Protein AF-A0A8H7SCN4-F1 (afdb_monomer_lite)

Foldseek 3Di:
DPPVPVPDDPVLSVLLVVLLVVLQVVQVVVVDPVRSAAAQVSLLVVLVVDQQCEDPVCNPCADPVRGHHGDALVVSVSSLVSSLVVNVVCCVPVVRPHDRNCDDSVVVSSVVRVVVVVVVCVVVVVPPCPPHPNVDQDPVSLVVLLCVLVVVPDPVSVVVSVLSVCCVPVVDDPVRSVVD

pLDDT: mean 80.72, std 12.58, range [46.09, 93.69]

Secondary structure (DSSP, 8-state):
--HHHHTS-HHHHHHHHHHHHHHHHHHHHTT-TTTT---HHHHHHHHHHHHHH--TT-TT-B-TTSPBPPPPHHHHHHHHHHHHHHHHHHHHHS---SPPTTSHHHHHHHHHHHHHHHHHHHHTT--TTTTSTTSPPPHHHHHHHHHHHHHT--HHHHHHHHHHHHHHHS---HHHHH--

Radius of gyration: 25.48 Å; chains: 1; bounding box: 63×36×64 Å

Organism: NCBI:txid1195481

Sequence (180 aa):
MERHLENLSSNTKKLYKLRQAHWEVWCAKQEFKDGNTVSEAKLVAFLREVSRTGNIKNKRAKLPDGRAKRLGKESLAGYAKAVGALQTVQAAILGNKNSPARGTLVKNLLSDYDRENTIRRRVEYEDRGTNTINDGYTLDDLRLISRYQFDRNTPHHLRNRLDFLLGHAILGRGETKRMM

Structure (mmCIF, N/CA/C/O backbone):
data_AF-A0A8H7SCN4-F1
#
_entry.id   AF-A0A8H7SCN4-F1
#
loop_
_atom_site.group_PDB
_atom_site.id
_atom_site.type_symbol
_atom_site.label_atom_id
_atom_site.label_alt_id
_atom_site.label_comp_id
_atom_site.label_asym_id
_atom_site.label_entity_id
_atom_site.label_seq_id
_atom_site.pdbx_PDB_ins_code
_atom_site.Cartn_x
_atom_site.Cartn_y
_atom_site.Cartn_z
_atom_site.occupancy
_atom_site.B_iso_or_equiv
_atom_site.auth_seq_id
_atom_site.auth_comp_id
_atom_site.auth_asym_id
_atom_site.auth_atom_id
_atom_site.pdbx_PDB_model_num
ATOM 1 N N . MET A 1 1 ? -6.901 17.114 16.383 1.00 48.62 1 MET A N 1
ATOM 2 C CA . MET A 1 1 ? -7.304 16.335 15.191 1.00 48.62 1 MET A CA 1
ATOM 3 C C . MET A 1 1 ? -6.148 16.122 14.191 1.00 48.62 1 MET A C 1
ATOM 5 O O . MET A 1 1 ? -6.313 15.324 13.280 1.00 48.62 1 MET A O 1
ATOM 9 N N . GLU A 1 2 ? -4.970 16.762 14.339 1.00 46.09 2 GLU A N 1
ATOM 10 C CA . GLU A 1 2 ? -4.064 16.952 13.185 1.00 46.09 2 GLU A CA 1
ATOM 11 C C . GLU A 1 2 ? -2.555 16.654 13.377 1.00 46.09 2 GLU A C 1
ATOM 13 O O . GLU A 1 2 ? -1.864 16.490 12.373 1.00 46.09 2 GLU A O 1
ATOM 18 N N . ARG A 1 3 ? -2.025 16.432 14.592 1.00 52.25 3 ARG A N 1
ATOM 19 C CA . ARG A 1 3 ? -0.558 16.331 14.823 1.00 52.25 3 ARG A CA 1
ATOM 20 C C . ARG A 1 3 ? 0.207 15.300 13.976 1.00 52.25 3 ARG A C 1
ATOM 22 O O . ARG A 1 3 ? 1.340 15.542 13.578 1.00 52.25 3 ARG A O 1
ATOM 29 N N . HIS A 1 4 ? -0.384 14.140 13.676 1.00 55.38 4 HIS A N 1
ATOM 30 C CA . HIS A 1 4 ? 0.295 13.093 12.889 1.00 55.38 4 HIS A CA 1
ATOM 31 C C . HIS A 1 4 ? 0.171 13.309 11.366 1.00 55.38 4 HIS A C 1
ATOM 33 O O . HIS A 1 4 ? 0.931 12.736 10.578 1.00 55.38 4 HIS A O 1
ATOM 39 N N . LEU A 1 5 ? -0.796 14.121 10.932 1.00 61.78 5 LEU A N 1
ATOM 40 C CA . LEU A 1 5 ? -0.974 14.478 9.528 1.00 61.78 5 LEU A CA 1
ATOM 41 C C . LEU A 1 5 ? -0.255 15.785 9.192 1.00 61.78 5 LEU A C 1
ATOM 43 O O . LEU A 1 5 ? 0.186 15.912 8.058 1.00 61.78 5 LEU A O 1
ATOM 47 N N . GLU A 1 6 ? -0.098 16.714 10.139 1.00 60.75 6 GLU A N 1
ATOM 48 C CA . GLU A 1 6 ? 0.508 18.047 9.970 1.00 60.75 6 GLU A CA 1
ATOM 49 C C . GLU A 1 6 ? 1.852 18.019 9.235 1.00 60.75 6 GLU A C 1
ATOM 51 O O . GLU A 1 6 ? 2.003 18.753 8.257 1.00 60.75 6 GLU A O 1
ATOM 56 N N . ASN A 1 7 ? 2.738 17.087 9.599 1.00 69.81 7 ASN A N 1
ATOM 57 C CA . ASN A 1 7 ? 4.081 16.934 9.021 1.00 69.81 7 ASN A CA 1
ATOM 58 C C . ASN A 1 7 ? 4.117 16.242 7.643 1.00 69.81 7 ASN A C 1
ATOM 60 O O . ASN A 1 7 ? 5.187 16.045 7.070 1.00 69.81 7 ASN A O 1
ATOM 64 N N . LEU A 1 8 ? 2.972 15.818 7.100 1.00 73.25 8 LEU A N 1
ATOM 65 C CA . LEU A 1 8 ? 2.904 15.164 5.792 1.00 73.25 8 LEU A CA 1
ATOM 66 C C . LEU A 1 8 ? 2.697 16.181 4.666 1.00 73.25 8 LEU A C 1
ATOM 68 O O . LEU A 1 8 ? 1.970 17.166 4.811 1.00 73.25 8 LEU A O 1
ATOM 72 N N . SER A 1 9 ? 3.258 15.877 3.492 1.00 82.06 9 SER A N 1
ATOM 73 C CA . SER A 1 9 ? 2.988 16.647 2.274 1.00 82.06 9 SER A CA 1
ATOM 74 C C . SER A 1 9 ? 1.480 16.728 1.981 1.00 82.06 9 SER A C 1
ATOM 76 O O . SER A 1 9 ? 0.721 15.797 2.281 1.00 82.06 9 SER A O 1
ATOM 78 N N . SER A 1 10 ? 1.040 17.817 1.342 1.00 84.88 10 SER A N 1
ATOM 79 C CA . SER A 1 10 ? -0.371 18.031 0.967 1.00 84.88 10 SER A CA 1
ATOM 80 C C . SER A 1 10 ? -0.958 16.851 0.174 1.00 84.88 10 SER A C 1
ATOM 82 O O . SER A 1 10 ? -2.069 16.388 0.446 1.00 84.88 10 SER A O 1
ATOM 84 N N . ASN A 1 11 ? -0.175 16.273 -0.741 1.00 84.31 11 ASN A N 1
ATOM 85 C CA . ASN A 1 11 ? -0.589 15.114 -1.534 1.00 84.31 11 ASN A CA 1
ATOM 86 C C . ASN A 1 11 ? -0.754 13.850 -0.679 1.00 84.31 11 ASN A C 1
ATOM 88 O O . ASN A 1 11 ? -1.718 13.099 -0.856 1.00 84.31 11 ASN A O 1
ATOM 92 N N . THR A 1 12 ? 0.137 13.635 0.290 1.00 84.31 12 THR A N 1
ATOM 93 C CA . THR A 1 12 ? 0.048 12.503 1.220 1.00 84.31 12 THR A CA 1
ATOM 94 C C . THR A 1 12 ? -1.177 12.623 2.127 1.00 84.31 12 THR A C 1
ATOM 96 O O . THR A 1 12 ? -1.886 11.633 2.306 1.00 84.31 12 THR A O 1
ATOM 99 N N . LYS A 1 13 ? -1.490 13.830 2.626 1.00 86.81 13 LYS A N 1
ATOM 100 C CA . LYS A 1 13 ? -2.707 14.103 3.416 1.00 86.81 13 LYS A CA 1
ATOM 101 C C . LYS A 1 13 ? -3.972 13.731 2.636 1.00 86.81 13 LYS A C 1
ATOM 103 O O . LYS A 1 13 ? -4.806 12.981 3.142 1.00 86.81 13 LYS A O 1
ATOM 108 N N . LYS A 1 14 ? -4.091 14.190 1.383 1.00 87.62 14 LYS A N 1
ATOM 109 C CA . LYS A 1 14 ? -5.230 13.865 0.500 1.00 87.62 14 LYS A CA 1
ATOM 110 C C . LYS A 1 14 ? -5.371 12.356 0.283 1.00 87.62 14 LYS A C 1
ATOM 112 O O . LYS A 1 14 ? -6.471 11.816 0.363 1.00 87.62 14 LYS A O 1
ATOM 117 N N . LEU A 1 15 ? -4.257 11.666 0.036 1.00 87.38 15 LEU A N 1
ATOM 118 C CA . LEU A 1 15 ? -4.261 10.221 -0.187 1.00 87.38 15 LEU A CA 1
ATOM 119 C C . LEU A 1 15 ? -4.642 9.433 1.074 1.00 87.38 15 LEU A C 1
ATOM 121 O O . LEU A 1 15 ? -5.342 8.430 0.970 1.00 87.38 15 LEU A O 1
ATOM 125 N N . TYR A 1 16 ? -4.199 9.875 2.252 1.00 91.12 16 TYR A N 1
ATOM 126 C CA . TYR A 1 16 ? -4.562 9.244 3.521 1.00 91.12 16 TYR A CA 1
ATOM 127 C C . TYR A 1 16 ? -6.053 9.385 3.795 1.00 91.12 16 TYR A C 1
ATOM 129 O O . TYR A 1 16 ? -6.698 8.368 4.029 1.00 91.12 16 TYR A O 1
ATOM 137 N N . LYS A 1 17 ? -6.601 10.601 3.666 1.00 89.94 17 LYS A N 1
ATOM 138 C CA . LYS A 1 17 ? -8.040 10.856 3.830 1.00 89.94 17 LYS A CA 1
ATOM 139 C C . LYS A 1 17 ? -8.878 9.961 2.917 1.00 89.94 17 LYS A C 1
ATOM 141 O O . LYS A 1 17 ? -9.808 9.318 3.381 1.00 89.94 17 LYS A O 1
ATOM 146 N N . LEU A 1 18 ? -8.494 9.833 1.643 1.00 90.69 18 LEU A N 1
ATOM 147 C CA . LEU A 1 18 ? -9.182 8.947 0.696 1.00 90.69 18 LEU A CA 1
ATOM 148 C C . LEU A 1 18 ? -9.178 7.478 1.155 1.00 90.69 18 LEU A C 1
ATOM 150 O O . LEU A 1 18 ? -10.186 6.784 1.055 1.00 90.69 18 LEU A O 1
ATOM 154 N N . ARG A 1 19 ? -8.036 6.989 1.645 1.00 91.50 19 ARG A N 1
ATOM 155 C CA . ARG A 1 19 ? -7.887 5.599 2.102 1.00 91.50 19 ARG A CA 1
ATOM 156 C C . ARG A 1 19 ? -8.620 5.336 3.417 1.00 91.50 19 ARG A C 1
ATOM 158 O O . ARG A 1 19 ? -9.158 4.248 3.586 1.00 91.50 19 ARG A O 1
ATOM 165 N N . GLN A 1 20 ? -8.643 6.317 4.315 1.00 92.56 20 GLN A N 1
ATOM 166 C CA . GLN A 1 20 ? -9.387 6.267 5.574 1.00 92.56 20 GLN A CA 1
ATOM 167 C C . GLN A 1 20 ? -10.900 6.294 5.321 1.00 92.56 20 GLN A C 1
ATOM 169 O O . GLN A 1 20 ? -11.608 5.464 5.872 1.00 92.56 20 GLN A O 1
ATOM 174 N N . ALA A 1 21 ? -11.383 7.125 4.396 1.00 91.69 21 ALA A N 1
ATOM 175 C CA . ALA A 1 21 ? -12.787 7.107 3.986 1.00 91.69 21 ALA A CA 1
ATOM 176 C C . ALA A 1 21 ? -13.193 5.746 3.388 1.00 91.69 21 ALA A C 1
ATOM 178 O O . ALA A 1 21 ? -14.257 5.217 3.697 1.00 91.69 21 ALA A O 1
ATOM 179 N N . HIS A 1 22 ? -12.327 5.126 2.574 1.00 91.62 22 HIS A N 1
ATOM 180 C CA . HIS A 1 22 ? -12.591 3.778 2.058 1.00 91.62 22 HIS A CA 1
ATOM 181 C C . HIS A 1 22 ? -12.682 2.729 3.176 1.00 91.62 22 HIS A C 1
ATOM 183 O O . HIS A 1 22 ? -13.531 1.844 3.114 1.00 91.62 22 HIS A O 1
ATOM 189 N N . TRP A 1 23 ? -11.827 2.841 4.196 1.00 92.81 23 TRP A N 1
ATOM 190 C CA . TRP A 1 23 ? -11.890 1.999 5.388 1.00 92.81 23 TRP A CA 1
ATOM 191 C C . TRP A 1 23 ? -13.217 2.160 6.132 1.00 92.81 23 TRP A C 1
ATOM 193 O O . TRP A 1 23 ? -13.848 1.164 6.461 1.00 92.81 23 TRP A O 1
ATOM 203 N N . GLU A 1 24 ? -13.667 3.393 6.356 1.00 92.06 24 GLU A N 1
ATOM 204 C CA . GLU A 1 24 ? -14.923 3.672 7.061 1.00 92.06 24 GLU A CA 1
ATOM 205 C C . GLU A 1 24 ? -16.134 3.103 6.321 1.00 92.06 24 GLU A C 1
ATOM 207 O O . GLU A 1 24 ? -16.948 2.409 6.928 1.00 92.06 24 GLU A O 1
ATOM 212 N N . VAL A 1 25 ? -16.210 3.315 5.003 1.00 91.69 25 VAL A N 1
ATOM 213 C CA . VAL A 1 25 ? -17.266 2.742 4.153 1.00 91.69 25 VAL A CA 1
ATOM 214 C C . VAL A 1 25 ? -17.236 1.216 4.196 1.00 91.69 25 VAL A C 1
ATOM 216 O O . VAL A 1 25 ? -18.282 0.574 4.292 1.00 91.69 25 VAL A O 1
ATOM 219 N N . TRP A 1 26 ? -16.044 0.620 4.147 1.00 93.00 26 TRP A N 1
ATOM 220 C CA . TRP A 1 26 ? -15.901 -0.826 4.250 1.00 93.00 26 TRP A CA 1
ATOM 221 C C . TRP A 1 26 ? -16.355 -1.343 5.620 1.00 93.00 26 TRP A C 1
ATOM 223 O O . TRP A 1 26 ? -17.141 -2.282 5.672 1.00 93.00 26 TRP A O 1
ATOM 233 N N . CYS A 1 27 ? -15.946 -0.712 6.723 1.00 92.19 27 CYS A N 1
ATOM 234 C CA . CYS A 1 27 ? -16.395 -1.093 8.063 1.00 92.19 27 CYS A CA 1
ATOM 235 C C . CYS A 1 27 ? -17.912 -0.962 8.234 1.00 92.19 27 CYS A C 1
ATOM 237 O O . CYS A 1 27 ? -18.511 -1.834 8.856 1.00 92.19 27 CYS A O 1
ATOM 239 N N . ALA A 1 28 ? -18.524 0.083 7.666 1.00 90.75 28 ALA A N 1
ATOM 240 C CA . ALA A 1 28 ? -19.973 0.265 7.682 1.00 90.75 28 ALA A CA 1
ATOM 241 C C . ALA A 1 28 ? -20.692 -0.870 6.937 1.00 90.75 28 ALA A C 1
ATOM 243 O O . ALA A 1 28 ? -21.675 -1.403 7.434 1.00 90.75 28 ALA A O 1
ATOM 244 N N . LYS A 1 29 ? -20.159 -1.299 5.786 1.00 91.12 29 LYS A N 1
ATOM 245 C CA . LYS A 1 29 ? -20.706 -2.419 5.005 1.00 91.12 29 LYS A CA 1
ATOM 246 C C . LYS A 1 29 ? -20.603 -3.769 5.723 1.00 91.12 29 LYS A C 1
ATOM 248 O O . LYS A 1 29 ? -21.439 -4.634 5.501 1.00 91.12 29 LYS A O 1
ATOM 253 N N . GLN A 1 30 ? -19.556 -3.972 6.519 1.00 90.06 30 GLN A N 1
ATOM 254 C CA . GLN A 1 30 ? -19.349 -5.215 7.271 1.00 90.06 30 GLN A CA 1
ATOM 255 C C . GLN A 1 30 ? -20.126 -5.255 8.599 1.00 90.06 30 GLN A C 1
ATOM 257 O O . GLN A 1 30 ? -20.071 -6.268 9.289 1.00 90.06 30 GLN A O 1
ATOM 262 N N . GLU A 1 31 ? -20.797 -4.159 8.976 1.00 87.12 31 GLU A N 1
ATOM 263 C CA . GLU A 1 31 ? -21.652 -4.061 10.170 1.00 87.12 31 GLU A CA 1
ATOM 264 C C . GLU A 1 31 ? -20.960 -4.503 11.476 1.00 87.12 31 GLU A C 1
ATOM 266 O O . GLU A 1 31 ? -21.549 -5.129 12.359 1.00 87.12 31 GLU A O 1
ATOM 271 N N . PHE A 1 32 ? -19.671 -4.179 11.625 1.00 86.81 32 PHE A N 1
ATOM 272 C CA . PHE A 1 32 ? -18.935 -4.518 12.843 1.00 86.81 32 PHE A CA 1
ATOM 273 C C . PHE A 1 32 ? -19.522 -3.808 14.073 1.00 86.81 32 PHE A C 1
ATOM 275 O O . PHE A 1 32 ? -19.750 -2.599 14.047 1.00 86.81 32 PHE A O 1
ATOM 282 N N . LYS A 1 33 ? -19.665 -4.532 15.193 1.00 83.06 33 LYS A N 1
ATOM 283 C CA . LYS A 1 33 ? -20.203 -3.992 16.461 1.00 83.06 33 LYS A CA 1
ATOM 284 C C . LYS A 1 33 ? -19.405 -2.806 17.015 1.00 83.06 33 LYS A C 1
ATOM 286 O O . LYS A 1 33 ? -19.971 -1.893 17.598 1.00 83.06 33 LYS A O 1
ATOM 291 N N . ASP A 1 34 ? -18.092 -2.819 16.828 1.00 84.75 34 ASP A N 1
ATOM 292 C CA . ASP A 1 34 ? -17.144 -1.765 17.214 1.00 84.75 34 ASP A CA 1
ATOM 293 C C . ASP A 1 34 ? -16.903 -0.736 16.086 1.00 84.75 34 ASP A C 1
ATOM 295 O O . ASP A 1 34 ? -15.969 0.070 16.145 1.00 84.75 34 ASP A O 1
ATOM 299 N N . GLY A 1 35 ? -17.728 -0.778 15.034 1.00 87.19 35 GLY A N 1
ATOM 300 C CA . GLY A 1 35 ? -17.729 0.152 13.911 1.00 87.19 35 GLY A CA 1
ATOM 301 C C . GLY A 1 35 ? -16.388 0.229 13.182 1.00 87.19 35 GLY A C 1
ATOM 302 O O . GLY A 1 35 ? -15.785 -0.785 12.809 1.00 87.19 35 GLY A O 1
ATOM 303 N N . ASN A 1 36 ? -15.906 1.457 12.978 1.00 86.19 36 ASN A N 1
ATOM 304 C CA . ASN A 1 36 ? -14.657 1.752 12.270 1.00 86.19 36 ASN A CA 1
ATOM 305 C C . ASN A 1 36 ? -13.399 1.631 13.152 1.00 86.19 36 ASN A C 1
ATOM 307 O O . ASN A 1 36 ? -12.307 2.018 12.713 1.00 86.19 36 ASN A O 1
ATOM 311 N N . THR A 1 37 ? -13.528 1.113 14.379 1.00 89.69 37 THR A N 1
ATOM 312 C CA . THR A 1 37 ? -12.399 0.935 15.295 1.00 89.69 37 THR A CA 1
ATOM 313 C C . THR A 1 37 ? -11.375 -0.008 14.673 1.00 89.69 37 THR A C 1
ATOM 315 O O . THR A 1 37 ? -11.690 -1.122 14.244 1.00 89.69 37 THR A O 1
ATOM 318 N N . VAL A 1 38 ? -10.132 0.462 14.585 1.00 90.88 38 VAL A N 1
ATOM 319 C CA . VAL A 1 38 ? -9.051 -0.264 13.927 1.00 90.88 38 VAL A CA 1
ATOM 320 C C . VAL A 1 38 ? -8.570 -1.393 14.829 1.00 90.88 38 VAL A C 1
ATOM 322 O O . VAL A 1 38 ? -8.189 -1.174 15.982 1.00 90.88 38 VAL A O 1
ATOM 325 N N . SER A 1 39 ? -8.546 -2.596 14.267 1.00 91.69 39 SER A N 1
ATOM 326 C CA . SER A 1 39 ? -7.859 -3.765 14.803 1.00 91.69 39 SER A CA 1
ATOM 327 C C . SER A 1 39 ? -7.001 -4.384 13.705 1.00 91.69 39 SER A C 1
ATOM 329 O O . SER A 1 39 ? -7.271 -4.213 12.510 1.00 91.69 39 SER A O 1
ATOM 331 N N . GLU A 1 40 ? -5.958 -5.112 14.095 1.00 91.19 40 GLU A N 1
ATOM 332 C CA . GLU A 1 40 ? -5.073 -5.766 13.131 1.00 91.19 40 GLU A CA 1
ATOM 333 C C . GLU A 1 40 ? -5.833 -6.769 12.245 1.00 91.19 40 GLU A C 1
ATOM 335 O O . GLU A 1 40 ? -5.671 -6.770 11.024 1.00 91.19 40 GLU A O 1
ATOM 340 N N . ALA A 1 41 ? -6.725 -7.570 12.835 1.00 90.06 41 ALA A N 1
ATOM 341 C CA . ALA A 1 41 ? -7.523 -8.554 12.108 1.00 90.06 41 ALA A CA 1
ATOM 342 C C . ALA A 1 41 ? -8.437 -7.902 11.057 1.00 90.06 41 ALA A C 1
ATOM 344 O O . ALA A 1 41 ? -8.466 -8.342 9.903 1.00 90.06 41 ALA A O 1
ATOM 345 N N . LYS A 1 42 ? -9.125 -6.806 11.417 1.00 93.06 42 LYS A N 1
ATOM 346 C CA . LYS A 1 42 ? -9.930 -6.038 10.458 1.00 93.06 42 LYS A CA 1
ATOM 347 C C . LYS A 1 42 ? -9.063 -5.456 9.348 1.00 93.06 42 LYS A C 1
ATOM 349 O O . LYS A 1 42 ? -9.461 -5.493 8.187 1.00 93.06 42 LYS A O 1
ATOM 354 N N . LEU A 1 43 ? -7.868 -4.957 9.679 1.00 93.69 43 LEU A N 1
ATOM 355 C CA . LEU A 1 43 ? -6.957 -4.414 8.675 1.00 93.69 43 LEU A CA 1
ATOM 356 C C . LEU A 1 43 ? -6.510 -5.485 7.676 1.00 93.69 43 LEU A C 1
ATOM 358 O O . LEU A 1 43 ? -6.507 -5.232 6.475 1.00 93.69 43 LEU A O 1
ATOM 362 N N . VAL A 1 44 ? -6.202 -6.697 8.132 1.00 93.44 44 VAL A N 1
ATOM 363 C CA . VAL A 1 44 ? -5.876 -7.820 7.239 1.00 93.44 44 VAL A CA 1
ATOM 364 C C . VAL A 1 44 ? -7.052 -8.169 6.323 1.00 93.44 44 VAL A C 1
ATOM 366 O O . VAL A 1 44 ? -6.854 -8.325 5.115 1.00 93.44 44 VAL A O 1
ATOM 369 N N . ALA A 1 45 ? -8.268 -8.267 6.869 1.00 93.12 45 ALA A N 1
ATOM 370 C CA . ALA A 1 45 ? -9.472 -8.562 6.090 1.00 93.12 45 ALA A CA 1
ATOM 371 C C . ALA A 1 45 ? -9.730 -7.489 5.019 1.00 93.12 45 ALA A C 1
ATOM 373 O O . ALA A 1 45 ? -9.891 -7.811 3.839 1.00 93.12 45 ALA A O 1
ATOM 374 N N . PHE A 1 46 ? -9.645 -6.217 5.405 1.00 93.44 46 PHE A N 1
ATOM 375 C CA . PHE A 1 46 ? -9.763 -5.089 4.491 1.00 93.44 46 PHE A CA 1
ATOM 376 C C . PHE A 1 46 ? -8.706 -5.120 3.387 1.00 93.44 46 PHE A C 1
ATOM 378 O O . PHE A 1 46 ? -9.042 -5.003 2.213 1.00 93.44 46 PHE A O 1
ATOM 385 N N . LEU A 1 47 ? -7.426 -5.325 3.720 1.00 92.69 47 LEU A N 1
ATOM 386 C CA . LEU A 1 47 ? -6.351 -5.358 2.721 1.00 92.69 47 LEU A CA 1
ATOM 387 C C . LEU A 1 47 ? -6.550 -6.482 1.694 1.00 92.69 47 LEU A C 1
ATOM 389 O O . LEU A 1 47 ? -6.244 -6.293 0.515 1.00 92.69 47 LEU A O 1
ATOM 393 N N . ARG A 1 48 ? -7.098 -7.631 2.110 1.00 91.38 48 ARG A N 1
ATOM 394 C CA . ARG A 1 48 ? -7.460 -8.725 1.195 1.00 91.38 48 ARG A CA 1
ATOM 395 C C . ARG A 1 48 ? -8.599 -8.331 0.252 1.00 91.38 48 ARG A C 1
ATOM 397 O O . ARG A 1 48 ? -8.521 -8.642 -0.936 1.00 91.38 48 ARG A O 1
ATOM 404 N N . GLU A 1 49 ? -9.623 -7.635 0.740 1.00 90.38 49 GLU A N 1
ATOM 405 C CA . GLU A 1 49 ? -10.735 -7.160 -0.096 1.00 90.38 49 GLU A CA 1
ATOM 406 C C . GLU A 1 49 ? -10.301 -6.056 -1.064 1.00 90.38 49 GLU A C 1
ATOM 408 O O . GLU A 1 49 ? -10.584 -6.123 -2.263 1.00 90.38 49 GLU A O 1
ATOM 413 N N . VAL A 1 50 ? -9.540 -5.080 -0.570 1.00 88.62 50 VAL A N 1
ATOM 414 C CA . VAL A 1 50 ? -8.967 -3.994 -1.372 1.00 88.62 50 VAL A CA 1
ATOM 415 C C . VAL A 1 50 ? -8.085 -4.559 -2.484 1.00 88.62 50 VAL A C 1
ATOM 417 O O . VAL A 1 50 ? -8.197 -4.153 -3.637 1.00 88.62 50 VAL A O 1
ATOM 420 N N . SER A 1 51 ? -7.252 -5.555 -2.176 1.00 86.19 51 SER A N 1
ATOM 421 C CA . SER A 1 51 ? -6.425 -6.223 -3.183 1.00 86.19 51 SER A CA 1
ATOM 422 C C . SER A 1 51 ? -7.247 -6.838 -4.320 1.00 86.19 51 SER A C 1
ATOM 424 O O . SER A 1 51 ? -6.853 -6.724 -5.479 1.00 86.19 51 SER A O 1
ATOM 426 N N . ARG A 1 52 ? -8.405 -7.440 -4.014 1.00 81.94 52 ARG A N 1
ATOM 427 C CA . ARG A 1 52 ? -9.302 -8.056 -5.011 1.00 81.94 52 ARG A CA 1
ATOM 428 C C . ARG A 1 52 ? -10.067 -7.028 -5.841 1.00 81.94 52 ARG A C 1
ATOM 430 O O . ARG A 1 52 ? -10.242 -7.229 -7.037 1.00 81.94 52 ARG A O 1
ATOM 437 N N . THR A 1 53 ? -10.531 -5.955 -5.209 1.00 77.44 53 THR A N 1
ATOM 438 C CA . THR A 1 53 ? -11.331 -4.906 -5.862 1.00 77.44 53 THR A CA 1
ATOM 439 C C . THR A 1 53 ? -10.485 -3.969 -6.729 1.00 77.44 53 THR A C 1
ATOM 441 O O . THR A 1 53 ? -10.997 -3.393 -7.688 1.00 77.44 53 THR A O 1
ATOM 444 N N . GLY A 1 54 ? -9.180 -3.872 -6.463 1.00 70.25 54 GLY A N 1
ATOM 445 C CA . GLY A 1 54 ? -8.237 -3.127 -7.293 1.00 70.25 54 GLY A CA 1
ATOM 446 C C . GLY A 1 54 ? -8.202 -1.626 -6.985 1.00 70.25 54 GLY A C 1
ATOM 447 O O . GLY A 1 54 ? -8.675 -1.147 -5.954 1.00 70.25 54 GLY A O 1
ATOM 448 N N . ASN A 1 55 ? -7.553 -0.850 -7.856 1.00 66.00 55 ASN A N 1
ATOM 449 C CA . ASN A 1 55 ? -7.273 0.561 -7.588 1.00 66.00 55 ASN A CA 1
ATOM 450 C C . ASN A 1 55 ? -8.529 1.440 -7.729 1.00 66.00 55 ASN A C 1
ATOM 452 O O . ASN A 1 55 ? -9.050 1.593 -8.832 1.00 66.00 55 ASN A O 1
ATOM 456 N N . ILE A 1 56 ? -8.940 2.104 -6.640 1.00 61.75 56 ILE A N 1
ATOM 457 C CA . ILE A 1 56 ? -10.098 3.023 -6.597 1.00 61.75 56 ILE A CA 1
ATOM 458 C C . ILE A 1 56 ? -10.050 4.059 -7.729 1.00 61.75 56 ILE A C 1
ATOM 460 O O . ILE A 1 56 ? -11.077 4.385 -8.321 1.00 61.75 56 ILE A O 1
ATOM 464 N N . LYS A 1 57 ? -8.852 4.574 -8.042 1.00 58.78 57 LYS A N 1
ATOM 465 C CA . LYS A 1 57 ? -8.668 5.632 -9.046 1.00 58.78 57 LYS A CA 1
ATOM 466 C C . LYS A 1 57 ? -8.614 5.119 -10.481 1.00 58.78 57 LYS A C 1
ATOM 468 O O . LYS A 1 57 ? -8.851 5.895 -11.396 1.00 58.78 57 LYS A O 1
ATOM 473 N N . ASN A 1 58 ? -8.289 3.844 -10.686 1.00 58.66 58 ASN A N 1
ATOM 474 C CA . ASN A 1 58 ? -8.016 3.297 -12.012 1.00 58.66 58 ASN A CA 1
ATOM 475 C C . ASN A 1 58 ? -8.867 2.048 -12.272 1.00 58.66 58 ASN A C 1
ATOM 477 O O . ASN A 1 58 ? -8.355 0.960 -12.525 1.00 58.66 58 ASN A O 1
ATOM 481 N N . LYS A 1 59 ? -10.196 2.234 -12.247 1.00 56.06 59 LYS A N 1
ATOM 482 C CA . LYS A 1 59 ? -11.204 1.192 -12.539 1.00 56.06 59 LYS A CA 1
ATOM 483 C C . LYS A 1 59 ? -11.068 0.566 -13.940 1.00 56.06 59 LYS A C 1
ATOM 485 O O . LYS A 1 59 ? -11.697 -0.449 -14.221 1.00 56.06 59 LYS A O 1
ATOM 490 N N . ARG A 1 60 ? -10.274 1.186 -14.824 1.00 52.12 60 ARG A N 1
ATOM 491 C CA . ARG A 1 60 ? -10.035 0.757 -16.211 1.00 52.12 60 ARG A CA 1
ATOM 492 C C . ARG A 1 60 ? -8.908 -0.267 -16.359 1.00 52.12 60 ARG A C 1
ATOM 494 O O . ARG A 1 60 ? -8.845 -0.924 -17.389 1.00 52.12 60 ARG A O 1
ATOM 501 N N . ALA A 1 61 ? -8.045 -0.436 -15.353 1.00 59.16 61 ALA A N 1
ATOM 502 C CA . ALA A 1 61 ? -7.001 -1.459 -15.381 1.00 59.16 61 ALA A CA 1
ATOM 503 C C . ALA A 1 61 ? -7.617 -2.835 -15.085 1.00 59.16 61 ALA A C 1
ATOM 505 O O . ALA A 1 61 ? -7.609 -3.316 -13.948 1.00 59.16 61 ALA A O 1
ATOM 506 N N . LYS A 1 62 ? -8.201 -3.440 -16.117 1.00 63.47 62 LYS A N 1
ATOM 507 C CA . LYS A 1 62 ? -8.701 -4.811 -16.092 1.00 63.47 62 LYS A CA 1
ATOM 508 C C . LYS A 1 62 ? -7.652 -5.742 -16.688 1.00 63.47 62 LYS A C 1
ATOM 510 O O . LYS A 1 62 ? -6.897 -5.347 -17.574 1.00 63.47 62 LYS A O 1
ATOM 515 N N . LEU A 1 63 ? -7.582 -6.960 -16.166 1.00 64.88 63 LEU A N 1
ATOM 516 C CA . LEU A 1 63 ? -6.883 -8.045 -16.844 1.00 64.88 63 LEU A CA 1
ATOM 517 C C . LEU A 1 63 ? -7.623 -8.384 -18.154 1.00 64.88 63 LEU A C 1
ATOM 519 O O . LEU A 1 63 ? -8.800 -8.035 -18.279 1.00 64.88 63 LEU A O 1
ATOM 523 N N . PRO A 1 64 ? -6.977 -9.101 -19.091 1.00 66.75 64 PRO A N 1
ATOM 524 C CA . PRO A 1 64 ? -7.630 -9.612 -20.302 1.00 66.75 64 PRO A CA 1
ATOM 525 C C . PRO A 1 64 ? -8.926 -10.391 -20.010 1.00 66.75 64 PRO A C 1
ATOM 527 O O . PRO A 1 64 ? -9.887 -10.294 -20.759 1.00 66.75 64 PRO A O 1
ATOM 530 N N . ASP A 1 65 ? -8.987 -11.066 -18.856 1.00 69.19 65 ASP A N 1
ATOM 531 C CA . ASP A 1 65 ? -10.151 -11.795 -18.321 1.00 69.19 65 ASP A CA 1
ATOM 532 C C . ASP A 1 65 ? -11.238 -10.882 -17.691 1.00 69.19 65 ASP A C 1
ATOM 534 O O . ASP A 1 65 ? -12.095 -11.314 -16.927 1.00 69.19 65 ASP A O 1
ATOM 538 N N . GLY A 1 66 ? -11.172 -9.561 -17.883 1.00 67.44 66 GLY A N 1
ATOM 539 C CA . GLY A 1 66 ? -12.162 -8.601 -17.370 1.00 67.44 66 GLY A CA 1
ATOM 540 C C . GLY A 1 66 ? -12.142 -8.354 -15.851 1.00 67.44 66 GLY A C 1
ATOM 541 O O . GLY A 1 66 ? -12.768 -7.398 -15.379 1.00 67.44 66 GLY A O 1
ATOM 542 N N . ARG A 1 67 ? -11.394 -9.150 -15.074 1.00 66.62 67 ARG A N 1
ATOM 543 C CA . ARG A 1 67 ? -11.191 -8.962 -13.625 1.00 66.62 67 ARG A CA 1
ATOM 544 C C . ARG A 1 67 ? -10.361 -7.712 -13.332 1.00 66.62 67 ARG A C 1
ATOM 546 O O . ARG A 1 67 ? -9.463 -7.354 -14.093 1.00 66.62 67 ARG A O 1
ATOM 553 N N . ALA A 1 68 ? -10.618 -7.057 -12.199 1.00 69.50 68 ALA A N 1
ATOM 554 C CA . ALA A 1 68 ? -9.815 -5.917 -11.760 1.00 69.50 68 ALA A CA 1
ATOM 555 C C . ALA A 1 68 ? -8.358 -6.336 -11.493 1.00 69.50 68 ALA A C 1
ATOM 557 O O . ALA A 1 68 ? -8.103 -7.370 -10.868 1.00 69.50 68 ALA A O 1
ATOM 558 N N . LYS A 1 69 ? -7.390 -5.525 -11.942 1.00 75.00 69 LYS A N 1
ATOM 559 C CA . LYS A 1 69 ? -5.977 -5.755 -11.624 1.00 75.00 69 LYS A CA 1
ATOM 560 C C . LYS A 1 69 ? -5.752 -5.618 -10.123 1.00 75.00 69 LYS A C 1
ATOM 562 O O . LYS A 1 69 ? -6.046 -4.570 -9.542 1.00 75.00 69 LYS A O 1
ATOM 567 N N . ARG A 1 70 ? -5.211 -6.682 -9.514 1.00 77.00 70 ARG A N 1
ATOM 568 C CA . ARG A 1 70 ? -4.886 -6.700 -8.084 1.00 77.00 70 ARG A CA 1
ATOM 569 C C . ARG A 1 70 ? -3.947 -5.546 -7.737 1.00 77.00 70 ARG A C 1
ATOM 571 O O . ARG A 1 70 ? -3.035 -5.223 -8.501 1.00 77.00 70 ARG A O 1
ATOM 578 N N . LEU A 1 71 ? -4.171 -4.926 -6.581 1.00 83.81 71 LEU A N 1
ATOM 579 C CA . LEU A 1 71 ? -3.297 -3.859 -6.091 1.00 83.81 71 LEU A CA 1
ATOM 580 C C . LEU A 1 71 ? -1.915 -4.412 -5.723 1.00 83.81 71 LEU A C 1
ATOM 582 O O . LEU A 1 71 ? -1.795 -5.468 -5.109 1.00 83.81 71 LEU A O 1
ATOM 586 N N . GLY A 1 72 ? -0.871 -3.661 -6.077 1.00 83.00 72 GLY A N 1
ATOM 587 C CA . GLY A 1 72 ? 0.506 -3.983 -5.702 1.00 83.00 72 GLY A CA 1
ATOM 588 C C . GLY A 1 72 ? 0.771 -3.816 -4.202 1.00 83.00 72 GLY A C 1
ATOM 589 O O . GLY A 1 72 ? 0.061 -3.080 -3.502 1.00 83.00 72 GLY A O 1
ATOM 590 N N . LYS A 1 73 ? 1.840 -4.462 -3.722 1.00 88.31 73 LYS A N 1
ATOM 591 C CA . LYS A 1 73 ? 2.292 -4.446 -2.320 1.00 88.31 73 LYS A CA 1
ATOM 592 C C . LYS A 1 73 ? 2.446 -3.025 -1.779 1.00 88.31 73 LYS A C 1
ATOM 594 O O . LYS A 1 73 ? 2.021 -2.742 -0.664 1.00 88.31 73 LYS A O 1
ATOM 599 N N . GLU A 1 74 ? 2.993 -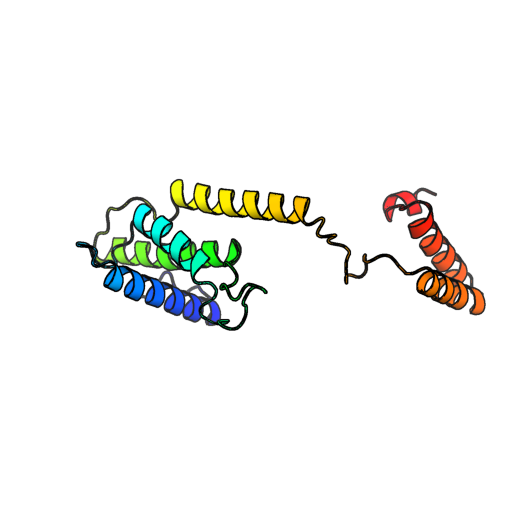2.111 -2.572 1.00 88.00 74 GLU A N 1
ATOM 600 C CA . GLU A 1 74 ? 3.249 -0.714 -2.202 1.00 88.00 74 GLU A CA 1
ATOM 601 C C . GLU A 1 74 ? 1.940 0.031 -1.931 1.00 88.00 74 GLU A C 1
ATOM 603 O O . GLU A 1 74 ? 1.830 0.829 -0.997 1.00 88.00 74 GLU A O 1
ATOM 608 N N . SER A 1 75 ? 0.910 -0.268 -2.724 1.00 88.94 75 SER A N 1
ATOM 609 C CA . SER A 1 75 ? -0.412 0.310 -2.519 1.00 88.94 75 SER A CA 1
ATOM 610 C C . SER A 1 75 ? -1.058 -0.226 -1.246 1.00 88.94 75 SER A C 1
ATOM 612 O O . SER A 1 75 ? -1.577 0.572 -0.464 1.00 88.94 75 SER A O 1
ATOM 614 N N . LEU A 1 76 ? -0.974 -1.539 -1.000 1.00 90.75 76 LEU A N 1
ATOM 615 C CA . LEU A 1 76 ? -1.477 -2.174 0.225 1.00 90.75 76 LEU A CA 1
ATOM 616 C C . LEU A 1 76 ? -0.745 -1.664 1.475 1.00 90.75 76 LEU A C 1
ATOM 618 O O . LEU A 1 76 ? -1.386 -1.294 2.458 1.00 90.75 76 LEU A O 1
ATOM 622 N N . ALA A 1 77 ? 0.581 -1.532 1.420 1.00 91.75 77 ALA A N 1
ATOM 623 C CA . ALA A 1 77 ? 1.380 -0.917 2.479 1.00 91.75 77 ALA A CA 1
ATOM 624 C C . ALA A 1 77 ? 0.956 0.540 2.729 1.00 91.75 77 ALA A C 1
ATOM 626 O O . ALA A 1 77 ? 0.890 1.002 3.870 1.00 91.75 77 ALA A O 1
ATOM 627 N N . GLY A 1 78 ? 0.603 1.257 1.662 1.00 91.62 78 GLY A N 1
ATOM 628 C CA . GLY A 1 78 ? 0.042 2.594 1.737 1.00 91.62 78 GLY A CA 1
ATOM 629 C C . GLY A 1 78 ? -1.324 2.665 2.437 1.00 91.62 78 GLY A C 1
ATOM 630 O O . GLY A 1 78 ? -1.566 3.625 3.173 1.00 91.62 78 GLY A O 1
ATOM 631 N N . TYR A 1 79 ? -2.206 1.683 2.231 1.00 92.50 79 TYR A N 1
ATOM 632 C CA . TYR A 1 79 ? -3.450 1.545 3.000 1.00 92.50 79 TYR A CA 1
ATOM 633 C C . TYR A 1 79 ? -3.161 1.243 4.466 1.00 92.50 79 TYR A C 1
ATOM 635 O O . TYR A 1 79 ? -3.660 1.952 5.335 1.00 92.50 79 TYR A O 1
ATOM 643 N N . ALA A 1 80 ? -2.287 0.272 4.742 1.00 93.44 80 ALA A N 1
ATOM 644 C CA . ALA A 1 80 ? -1.903 -0.083 6.105 1.00 93.44 80 ALA A CA 1
ATOM 645 C C . ALA A 1 80 ? -1.329 1.116 6.879 1.00 93.44 80 ALA A C 1
ATOM 647 O O . ALA A 1 80 ? -1.616 1.294 8.060 1.00 93.44 80 ALA A O 1
ATOM 648 N N . LYS A 1 81 ? -0.551 1.981 6.214 1.00 92.81 81 LYS A N 1
ATOM 649 C CA . LYS A 1 81 ? -0.011 3.207 6.819 1.00 92.81 81 LYS A CA 1
ATOM 650 C C . LYS A 1 81 ? -1.101 4.247 7.106 1.00 92.81 81 LYS A C 1
ATOM 652 O O . LYS A 1 81 ? -1.076 4.860 8.168 1.00 92.81 81 LYS A O 1
ATOM 657 N N . ALA A 1 82 ? -2.048 4.434 6.186 1.00 92.19 82 ALA A N 1
ATOM 658 C CA . ALA A 1 82 ? -3.150 5.381 6.363 1.00 92.19 82 ALA A CA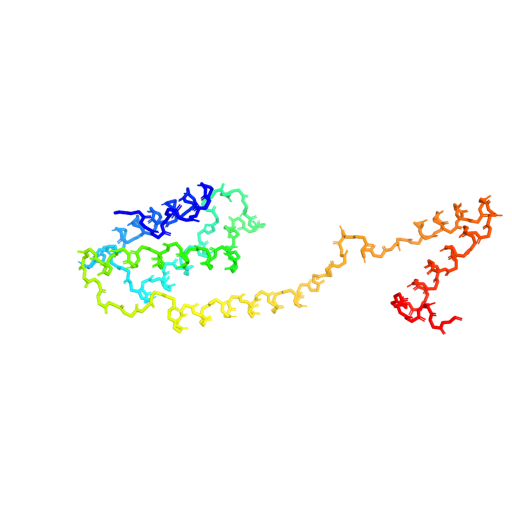 1
ATOM 659 C C . ALA A 1 82 ? -4.114 4.947 7.482 1.00 92.19 82 ALA A C 1
ATOM 661 O O . ALA A 1 82 ? -4.488 5.767 8.317 1.00 92.19 82 ALA A O 1
ATOM 662 N N . VAL A 1 83 ? -4.462 3.658 7.541 1.00 92.31 83 VAL A N 1
ATOM 663 C CA . VAL A 1 83 ? -5.322 3.099 8.599 1.00 92.31 83 VAL A CA 1
ATOM 664 C C . VAL A 1 83 ? -4.575 3.019 9.936 1.00 92.31 83 VAL A C 1
ATOM 666 O O . VAL A 1 83 ? -5.147 3.317 10.977 1.00 92.31 83 VAL A O 1
ATOM 669 N N . GLY A 1 84 ? -3.270 2.734 9.936 1.00 91.25 84 GLY A N 1
ATOM 670 C CA . GLY A 1 84 ? -2.453 2.825 11.152 1.00 91.25 84 GLY A CA 1
ATOM 671 C C . GLY A 1 84 ? -2.413 4.240 11.741 1.00 91.25 84 GLY A C 1
ATOM 672 O O . GLY A 1 84 ? -2.487 4.401 12.953 1.00 91.25 84 GLY A O 1
ATOM 673 N N . ALA A 1 85 ? -2.378 5.275 10.894 1.00 89.69 85 ALA A N 1
ATOM 674 C CA . ALA A 1 85 ? -2.505 6.662 11.347 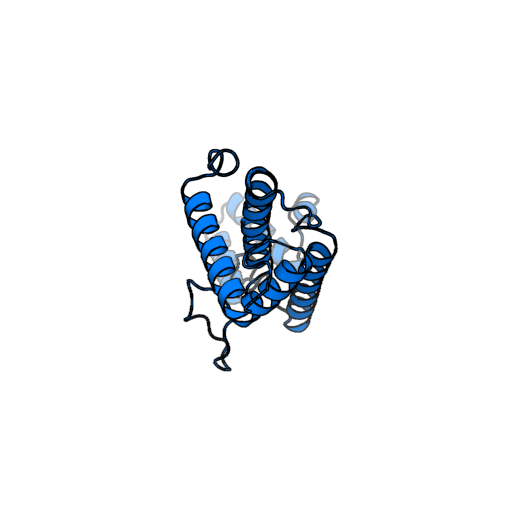1.00 89.69 85 ALA A CA 1
ATOM 675 C C . ALA A 1 85 ? -3.914 6.995 11.876 1.00 89.69 85 ALA A C 1
ATOM 677 O O . ALA A 1 85 ? -4.058 7.887 12.703 1.00 89.69 85 ALA A O 1
ATOM 678 N N . LEU A 1 86 ? -4.956 6.289 11.423 1.00 90.56 86 LEU A N 1
ATOM 679 C CA . LEU A 1 86 ? -6.292 6.403 12.012 1.00 90.56 86 LEU A CA 1
ATOM 680 C C . LEU A 1 86 ? -6.316 5.777 13.414 1.00 90.56 86 LEU A C 1
ATOM 682 O O . LEU A 1 86 ? -6.868 6.368 14.336 1.00 90.56 86 LEU A O 1
ATOM 686 N N . GLN A 1 87 ? -5.660 4.627 13.604 1.00 89.94 87 GLN A N 1
ATOM 687 C CA . GLN A 1 87 ? -5.579 3.974 14.911 1.00 89.94 87 GLN A CA 1
ATOM 688 C C . GLN A 1 87 ? -4.896 4.852 15.962 1.00 89.94 87 GLN A C 1
ATOM 690 O O . GLN A 1 87 ? -5.370 4.902 17.089 1.00 89.94 87 GLN A O 1
ATOM 695 N N . THR A 1 88 ? -3.813 5.560 15.625 1.00 87.38 88 THR A N 1
ATOM 696 C CA . THR A 1 88 ? -3.144 6.453 16.591 1.00 87.38 88 THR A CA 1
ATOM 697 C C . THR A 1 88 ? -4.070 7.573 17.063 1.00 87.38 88 THR A C 1
ATOM 699 O O . THR A 1 88 ? -4.069 7.919 18.242 1.00 87.38 88 THR A O 1
ATOM 702 N N . VAL A 1 89 ? -4.923 8.087 16.172 1.00 86.94 89 VAL A N 1
ATOM 703 C CA . VAL A 1 89 ? -5.972 9.055 16.521 1.00 86.94 89 VAL A CA 1
ATOM 704 C C . VAL A 1 89 ? -7.050 8.408 17.397 1.00 86.94 89 VAL A C 1
ATOM 706 O O . VAL A 1 89 ? -7.432 8.980 18.414 1.00 86.94 89 VAL A O 1
ATOM 709 N N . GLN A 1 90 ? -7.509 7.201 17.056 1.00 89.12 90 GLN A N 1
ATOM 710 C CA . GLN A 1 90 ? -8.498 6.468 17.855 1.00 89.12 90 GLN A CA 1
ATOM 711 C C . GLN A 1 90 ? -7.968 6.080 19.242 1.00 89.12 90 GLN A C 1
ATOM 713 O O . GLN A 1 90 ? -8.718 6.110 20.209 1.00 89.12 90 GLN A O 1
ATOM 718 N N . ALA A 1 91 ? -6.685 5.745 19.368 1.00 88.00 91 ALA A N 1
ATOM 719 C CA . ALA A 1 91 ? -6.053 5.456 20.651 1.00 88.00 91 ALA A CA 1
ATOM 720 C C . ALA A 1 91 ? -6.033 6.703 21.548 1.00 88.00 91 ALA A C 1
ATOM 722 O O . ALA A 1 91 ? -6.324 6.603 22.735 1.00 88.00 91 ALA A O 1
ATOM 723 N N . ALA A 1 92 ? -5.760 7.877 20.969 1.00 85.12 92 ALA A N 1
ATOM 724 C CA . ALA A 1 92 ? -5.712 9.140 21.701 1.00 85.12 92 ALA A CA 1
ATOM 725 C C . ALA A 1 92 ? -7.098 9.692 22.086 1.00 85.12 92 ALA A C 1
ATOM 727 O O . ALA A 1 92 ? -7.229 10.289 23.148 1.00 85.12 92 ALA A O 1
ATOM 728 N N . ILE A 1 93 ? -8.113 9.532 21.227 1.00 85.62 93 ILE A N 1
ATOM 729 C CA . ILE A 1 93 ? -9.440 10.154 21.414 1.00 85.62 93 ILE A CA 1
ATOM 730 C C . ILE A 1 93 ? -10.469 9.164 21.970 1.00 85.62 93 ILE A C 1
ATOM 732 O O . ILE A 1 93 ? -11.222 9.499 22.875 1.00 85.62 93 ILE A O 1
ATOM 736 N N . LEU A 1 94 ? -10.517 7.953 21.413 1.00 82.19 94 LEU A N 1
ATOM 737 C CA . LEU A 1 94 ? -11.538 6.941 21.713 1.00 82.19 94 LEU A CA 1
ATOM 738 C C . LEU A 1 94 ? -11.029 5.858 22.675 1.00 82.19 94 LEU A C 1
ATOM 740 O O . LEU A 1 94 ? -11.764 4.929 22.996 1.00 82.19 94 LEU A O 1
ATOM 744 N N . GLY A 1 95 ? -9.764 5.935 23.099 1.00 84.62 95 GLY A N 1
ATOM 745 C CA . GLY A 1 95 ? -9.157 4.935 23.972 1.00 84.62 95 GLY A CA 1
ATOM 746 C C . GLY A 1 95 ? -9.056 3.551 23.328 1.00 84.62 95 GLY A C 1
ATOM 747 O O . GLY A 1 95 ? -9.219 2.548 24.018 1.00 84.62 95 GLY A O 1
ATOM 748 N N . ASN A 1 96 ? -8.814 3.469 22.013 1.00 85.38 96 ASN A N 1
ATOM 749 C CA . ASN A 1 96 ? -8.621 2.190 21.323 1.00 85.38 96 ASN A CA 1
ATOM 750 C C . ASN A 1 96 ? -7.421 1.414 21.916 1.00 85.38 96 ASN A C 1
ATOM 752 O O . ASN A 1 96 ? -6.271 1.812 21.726 1.00 85.38 96 ASN A O 1
ATOM 756 N N . LYS A 1 97 ? -7.699 0.294 22.603 1.00 83.31 97 LYS A N 1
ATOM 757 C CA . LYS A 1 97 ? -6.706 -0.600 23.240 1.00 83.31 97 LYS A CA 1
ATOM 758 C C . LYS A 1 97 ? -6.277 -1.779 22.357 1.00 83.31 97 LYS A C 1
ATOM 760 O O . LYS A 1 97 ? -5.582 -2.676 22.829 1.00 83.31 97 LYS A O 1
ATOM 765 N N . ASN A 1 98 ? -6.710 -1.817 21.099 1.00 82.31 98 ASN A N 1
ATOM 766 C CA . ASN A 1 98 ? -6.382 -2.917 20.200 1.00 82.31 98 ASN A CA 1
ATOM 767 C C . ASN A 1 98 ? -4.884 -2.950 19.880 1.00 82.31 98 ASN A C 1
ATOM 769 O O . ASN A 1 98 ? -4.212 -1.917 19.840 1.00 82.31 98 ASN A O 1
ATOM 773 N N . SER A 1 99 ? -4.383 -4.148 19.571 1.00 78.25 99 SER A N 1
ATOM 774 C CA . SER A 1 99 ? -3.009 -4.358 19.118 1.00 78.25 99 SER A CA 1
ATOM 775 C C . SER A 1 99 ? -2.651 -3.444 17.936 1.00 78.25 99 SER A C 1
ATOM 777 O O . SER A 1 99 ? -3.533 -3.072 17.149 1.00 78.25 99 SER A O 1
ATOM 779 N N . PRO A 1 100 ? -1.367 -3.081 17.770 1.00 82.44 100 PRO A N 1
ATOM 780 C CA . PRO A 1 100 ? -0.936 -2.192 16.699 1.00 82.44 100 PRO A CA 1
ATOM 781 C C . PRO A 1 100 ? -1.425 -2.671 15.329 1.00 82.44 100 PRO A C 1
ATOM 783 O O . PRO A 1 100 ? -1.224 -3.821 14.951 1.00 82.44 100 PRO A O 1
ATOM 786 N N . ALA A 1 101 ? -2.014 -1.770 14.546 1.00 79.62 101 ALA A N 1
ATOM 787 C CA . ALA A 1 101 ? -2.615 -2.084 13.254 1.00 79.62 101 ALA A CA 1
ATOM 788 C C . ALA A 1 101 ? -1.599 -2.715 12.292 1.00 79.62 101 ALA A C 1
ATOM 790 O O . ALA A 1 101 ? -1.939 -3.589 11.508 1.00 79.62 101 ALA A O 1
ATOM 791 N N . ARG A 1 102 ? -0.327 -2.308 12.365 1.00 82.69 102 ARG A N 1
ATOM 792 C CA . ARG A 1 102 ? 0.779 -2.874 11.574 1.00 82.69 102 ARG A CA 1
ATOM 793 C C . ARG A 1 102 ? 1.575 -3.934 12.348 1.00 82.69 102 ARG A C 1
ATOM 795 O O . ARG A 1 102 ? 2.810 -3.901 12.342 1.00 82.69 102 ARG A O 1
ATOM 802 N N . GLY A 1 103 ? 0.872 -4.831 13.025 1.00 85.56 103 GLY A N 1
ATOM 803 C CA . GLY A 1 103 ? 1.458 -5.961 13.736 1.00 85.56 103 GLY A CA 1
ATOM 804 C C . GLY A 1 103 ? 1.994 -7.060 12.807 1.00 85.56 103 GLY A C 1
ATOM 805 O O . GLY A 1 103 ? 2.293 -6.844 11.625 1.00 85.56 103 GLY A O 1
ATOM 806 N N . THR A 1 104 ? 2.161 -8.253 13.370 1.00 89.69 104 THR A N 1
ATOM 807 C CA . THR A 1 104 ? 2.747 -9.420 12.700 1.00 89.69 104 THR A CA 1
ATOM 808 C C . THR A 1 104 ? 1.895 -9.929 11.536 1.00 89.69 104 THR A C 1
ATOM 810 O O . THR A 1 104 ? 2.439 -10.273 10.489 1.00 89.69 104 THR A O 1
ATOM 813 N N . LEU A 1 105 ? 0.566 -9.923 11.655 1.00 89.50 105 LEU A N 1
ATOM 814 C CA . LEU A 1 105 ? -0.341 -10.428 10.622 1.00 89.50 105 LEU A CA 1
ATOM 815 C C . LEU A 1 105 ? -0.286 -9.570 9.356 1.00 89.50 105 LEU A C 1
ATOM 817 O O . LEU A 1 105 ? -0.234 -10.099 8.245 1.00 89.50 105 LEU A O 1
ATOM 821 N N . VAL A 1 106 ? -0.247 -8.243 9.507 1.00 90.69 106 VAL A N 1
ATOM 822 C CA . VAL A 1 106 ? -0.119 -7.335 8.355 1.00 90.69 106 VAL A CA 1
ATOM 823 C C . VAL A 1 106 ? 1.257 -7.468 7.700 1.00 90.69 106 VAL A C 1
ATOM 825 O O . VAL A 1 106 ? 1.353 -7.437 6.472 1.00 90.69 106 VAL A O 1
ATOM 828 N N . LYS A 1 107 ? 2.325 -7.653 8.486 1.00 91.69 107 LYS A N 1
ATOM 829 C CA . LYS A 1 107 ? 3.675 -7.902 7.951 1.00 91.69 107 LYS A CA 1
ATOM 830 C C . LYS A 1 107 ? 3.745 -9.213 7.167 1.00 91.69 107 LYS A C 1
ATOM 832 O O . LYS A 1 107 ? 4.289 -9.216 6.062 1.00 91.69 107 LYS A O 1
ATOM 837 N N . ASN A 1 108 ? 3.160 -10.284 7.698 1.00 92.56 108 ASN A N 1
ATOM 838 C CA . ASN A 1 108 ? 3.108 -11.584 7.032 1.00 92.56 108 ASN A CA 1
ATOM 839 C C . ASN A 1 108 ? 2.325 -11.485 5.722 1.00 92.56 108 ASN A C 1
ATOM 841 O O . ASN A 1 108 ? 2.851 -11.860 4.681 1.00 92.56 108 ASN A O 1
ATOM 845 N N . LEU A 1 109 ? 1.149 -10.842 5.741 1.00 92.38 109 LEU A N 1
ATOM 846 C CA . LEU A 1 109 ? 0.358 -10.608 4.532 1.00 92.38 109 LEU A CA 1
ATOM 847 C C . LEU A 1 109 ? 1.175 -9.884 3.452 1.00 92.38 109 LEU A C 1
ATOM 849 O O . LEU A 1 109 ? 1.220 -10.325 2.310 1.00 92.38 109 LEU A O 1
ATOM 853 N N . LEU A 1 110 ? 1.841 -8.777 3.793 1.00 91.75 110 LEU A N 1
ATOM 854 C CA . LEU A 1 110 ? 2.645 -8.023 2.822 1.00 91.75 110 LEU A CA 1
ATOM 855 C C . LEU A 1 110 ? 3.851 -8.817 2.299 1.00 91.75 110 LEU A C 1
ATOM 857 O O . LEU A 1 110 ? 4.272 -8.589 1.165 1.00 91.75 110 LEU A O 1
ATOM 861 N N . SER A 1 111 ? 4.399 -9.723 3.109 1.00 91.44 111 SER A N 1
ATOM 862 C CA . SER A 1 111 ? 5.496 -10.614 2.715 1.00 91.44 111 SER A CA 1
ATOM 863 C C . SER A 1 111 ? 5.007 -11.721 1.781 1.00 91.44 111 SER A C 1
ATOM 865 O O . SER A 1 111 ? 5.669 -12.013 0.787 1.00 91.44 111 SER A O 1
ATOM 867 N N . ASP A 1 112 ? 3.813 -12.264 2.023 1.00 90.56 112 ASP A N 1
ATOM 868 C CA . ASP A 1 112 ? 3.164 -13.215 1.118 1.00 90.56 112 ASP A CA 1
ATOM 869 C C . ASP A 1 112 ? 2.913 -12.596 -0.259 1.00 90.56 112 ASP A C 1
ATOM 871 O O . ASP A 1 112 ? 3.267 -13.198 -1.269 1.00 90.56 112 ASP A O 1
ATOM 875 N N . TYR A 1 113 ? 2.418 -11.353 -0.314 1.00 87.88 113 TYR A N 1
ATOM 876 C CA . TYR A 1 113 ? 2.264 -10.626 -1.581 1.00 87.88 113 TYR A CA 1
ATOM 877 C C . TYR A 1 113 ? 3.593 -10.429 -2.321 1.00 87.88 113 TYR A C 1
ATOM 879 O O . TYR A 1 113 ? 3.630 -10.435 -3.551 1.00 87.88 113 TYR A O 1
ATOM 887 N N . ASP A 1 114 ? 4.690 -10.221 -1.597 1.00 87.38 114 ASP A N 1
ATOM 888 C CA . ASP A 1 114 ? 6.016 -10.059 -2.196 1.00 87.38 114 ASP A CA 1
ATOM 889 C C . ASP A 1 114 ? 6.538 -11.374 -2.774 1.00 87.38 114 ASP A C 1
ATOM 891 O O . ASP A 1 114 ? 7.054 -11.423 -3.895 1.00 87.38 114 ASP A O 1
ATOM 895 N N . ARG A 1 115 ? 6.339 -12.459 -2.022 1.00 87.62 115 ARG A N 1
ATOM 896 C CA . ARG A 1 115 ? 6.675 -13.817 -2.435 1.00 87.62 115 ARG A CA 1
ATOM 897 C C . ARG A 1 115 ? 5.872 -14.228 -3.666 1.00 87.62 115 ARG A C 1
ATOM 899 O O . ARG A 1 115 ? 6.473 -14.662 -4.642 1.00 87.62 115 ARG A O 1
ATOM 906 N N . GLU A 1 116 ? 4.555 -14.020 -3.670 1.00 86.38 116 GLU A N 1
ATOM 907 C CA . GLU A 1 116 ? 3.689 -14.288 -4.827 1.00 86.38 116 GLU A CA 1
ATOM 908 C C . GLU A 1 116 ? 4.120 -13.491 -6.062 1.00 86.38 116 GLU A C 1
ATOM 910 O O . GLU A 1 116 ? 4.245 -14.055 -7.146 1.00 86.38 116 GLU A O 1
ATOM 915 N N . ASN A 1 117 ? 4.402 -12.191 -5.914 1.00 81.62 117 ASN A N 1
ATOM 916 C CA . ASN A 1 117 ? 4.883 -11.381 -7.035 1.00 81.62 117 ASN A CA 1
ATOM 917 C C . ASN A 1 117 ? 6.257 -11.846 -7.532 1.00 81.62 117 ASN A C 1
ATOM 919 O O . ASN A 1 117 ? 6.510 -11.813 -8.733 1.00 81.62 117 ASN A O 1
ATOM 923 N N . THR A 1 118 ? 7.141 -12.285 -6.637 1.00 82.44 118 THR A N 1
ATOM 924 C CA . THR A 1 118 ? 8.457 -12.819 -7.008 1.00 82.44 118 THR A CA 1
ATOM 925 C C . THR A 1 118 ? 8.327 -14.133 -7.770 1.00 82.44 118 THR A C 1
ATOM 927 O O . THR A 1 118 ? 8.987 -14.303 -8.793 1.00 82.44 118 THR A O 1
ATOM 930 N N . ILE A 1 119 ? 7.457 -15.038 -7.313 1.00 85.12 119 ILE A N 1
ATOM 931 C CA . ILE A 1 119 ? 7.148 -16.290 -8.011 1.00 85.12 119 ILE A CA 1
ATOM 932 C C . ILE A 1 119 ? 6.555 -15.980 -9.383 1.00 85.12 119 ILE A C 1
ATOM 934 O O . ILE A 1 119 ? 7.058 -16.494 -10.376 1.00 85.12 119 ILE A O 1
ATOM 938 N N . ARG A 1 120 ? 5.560 -15.087 -9.459 1.00 80.75 120 ARG A N 1
ATOM 939 C CA . ARG A 1 120 ? 4.938 -14.697 -10.729 1.00 80.75 120 ARG A CA 1
ATOM 940 C C . ARG A 1 120 ? 5.972 -14.160 -11.716 1.00 80.75 120 ARG A C 1
ATOM 942 O O . ARG A 1 120 ? 6.057 -14.671 -12.818 1.00 80.75 120 ARG A O 1
ATOM 949 N N . ARG A 1 121 ? 6.820 -13.219 -11.290 1.00 76.12 121 ARG A N 1
ATOM 950 C CA . ARG A 1 121 ? 7.904 -12.663 -12.121 1.00 76.12 121 ARG A CA 1
ATOM 951 C C . ARG A 1 121 ? 8.883 -13.723 -12.624 1.00 76.12 121 ARG A C 1
ATOM 953 O O . ARG A 1 121 ? 9.381 -13.603 -13.734 1.00 76.12 121 ARG A O 1
ATOM 960 N N . ARG A 1 122 ? 9.182 -14.736 -11.801 1.00 78.75 122 ARG A N 1
ATOM 961 C CA . ARG A 1 122 ? 10.044 -15.861 -12.197 1.00 78.75 122 ARG A CA 1
ATOM 962 C C . ARG A 1 122 ? 9.361 -16.772 -13.216 1.00 78.75 122 ARG A C 1
ATOM 964 O O . ARG A 1 122 ? 10.019 -17.187 -14.156 1.00 78.75 122 ARG A O 1
ATOM 971 N N . VAL A 1 123 ? 8.076 -17.077 -13.025 1.00 77.38 123 VAL A N 1
ATOM 972 C CA . VAL A 1 123 ? 7.294 -17.943 -13.927 1.00 77.38 123 VAL A CA 1
ATOM 973 C C . VAL A 1 123 ? 7.015 -17.254 -15.260 1.00 77.38 123 VAL A C 1
ATOM 975 O O . VAL A 1 123 ? 7.148 -17.875 -16.305 1.00 77.38 123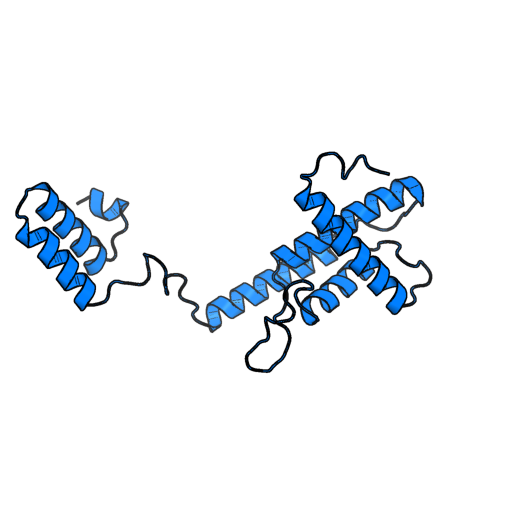 VAL A O 1
ATOM 978 N N . GLU A 1 124 ? 6.661 -15.971 -15.229 1.00 73.25 124 GLU A N 1
ATOM 979 C CA . GLU A 1 124 ? 6.394 -15.166 -16.426 1.00 73.25 124 GLU A CA 1
ATOM 980 C C . GLU A 1 124 ? 7.671 -14.863 -17.225 1.00 73.25 124 GLU A C 1
ATOM 982 O O . GLU A 1 124 ? 7.559 -14.254 -18.283 1.00 73.25 124 GLU A O 1
ATOM 987 N N . TYR A 1 125 ? 8.862 -15.270 -16.743 1.00 63.16 125 TYR A N 1
ATOM 988 C CA . TYR A 1 125 ? 10.165 -14.882 -17.301 1.00 63.16 125 TYR A CA 1
ATOM 989 C C . TYR A 1 125 ? 10.162 -13.405 -17.704 1.00 63.16 125 TYR A C 1
ATOM 991 O O . TYR A 1 125 ? 10.589 -13.053 -18.799 1.00 63.16 125 TYR A O 1
ATOM 999 N N . GLU A 1 126 ? 9.609 -12.548 -16.835 1.00 57.50 126 GLU A N 1
ATOM 1000 C CA . GLU A 1 126 ? 9.477 -11.120 -17.110 1.00 57.50 126 GLU A CA 1
ATOM 1001 C C . GLU A 1 126 ? 10.903 -10.553 -17.131 1.00 57.50 126 GLU A C 1
ATOM 1003 O O . GLU A 1 126 ? 11.471 -10.208 -16.086 1.00 57.50 126 GLU A O 1
ATOM 1008 N N . ASP A 1 127 ? 11.524 -10.572 -18.315 1.00 54.00 127 ASP A N 1
ATOM 1009 C CA . ASP A 1 127 ? 12.862 -10.057 -18.521 1.00 54.00 127 ASP A CA 1
ATOM 1010 C C . ASP A 1 127 ? 12.783 -8.561 -18.257 1.00 54.00 127 ASP A C 1
ATOM 1012 O O . ASP A 1 127 ? 12.153 -7.790 -18.984 1.00 54.00 127 ASP A O 1
ATOM 1016 N N . ARG A 1 128 ? 13.405 -8.165 -17.147 1.00 54.47 128 ARG A N 1
ATOM 1017 C CA . ARG A 1 128 ? 13.470 -6.778 -16.688 1.00 54.47 128 ARG A CA 1
ATOM 1018 C C . ARG A 1 128 ? 14.242 -5.891 -17.669 1.00 54.47 128 ARG A C 1
ATOM 1020 O O . ARG A 1 128 ? 14.253 -4.679 -17.466 1.00 54.47 128 ARG A O 1
ATOM 1027 N N . GLY A 1 129 ? 14.905 -6.489 -18.662 1.00 52.72 129 GLY A N 1
ATOM 1028 C CA . GLY A 1 129 ? 15.509 -5.833 -19.810 1.00 52.72 129 GLY A CA 1
ATOM 1029 C C . GLY A 1 129 ? 14.493 -5.392 -20.859 1.00 52.72 129 GLY A C 1
ATOM 1030 O O . GLY A 1 129 ? 14.683 -4.316 -21.409 1.00 52.72 129 GLY A O 1
ATOM 1031 N N . THR A 1 130 ? 13.390 -6.118 -21.067 1.00 47.31 130 THR A N 1
ATOM 1032 C CA . THR A 1 130 ? 12.438 -5.863 -22.166 1.00 47.31 130 THR A CA 1
ATOM 1033 C C . THR A 1 130 ? 11.877 -4.435 -22.131 1.00 47.31 130 THR A C 1
ATOM 1035 O O . THR A 1 130 ? 11.308 -4.002 -21.127 1.00 47.31 130 THR A O 1
ATOM 1038 N N . ASN A 1 131 ? 11.997 -3.700 -23.234 1.00 46.91 131 ASN A N 1
ATOM 1039 C CA . ASN A 1 131 ? 11.675 -2.279 -23.412 1.00 46.91 131 ASN A CA 1
ATOM 1040 C C . ASN A 1 131 ? 12.465 -1.286 -22.529 1.00 46.91 131 ASN A C 1
ATOM 1042 O O . ASN A 1 131 ? 12.030 -0.149 -22.326 1.00 46.91 131 ASN A O 1
ATOM 1046 N N . THR A 1 132 ? 13.618 -1.683 -21.985 1.00 52.06 132 THR A N 1
ATOM 1047 C CA . THR A 1 132 ? 14.574 -0.781 -21.314 1.00 52.06 132 THR A CA 1
ATOM 1048 C C . THR A 1 132 ? 15.832 -0.598 -22.173 1.00 52.06 132 THR A C 1
ATOM 1050 O O . THR A 1 132 ? 16.000 -1.281 -23.169 1.00 52.06 132 THR A O 1
ATOM 1053 N N . ILE A 1 133 ? 16.771 0.283 -21.801 1.00 50.25 133 ILE A N 1
ATOM 1054 C CA . ILE A 1 133 ? 18.083 0.391 -22.492 1.00 50.25 133 ILE A CA 1
ATOM 1055 C C . ILE A 1 133 ? 18.887 -0.932 -22.448 1.00 50.25 133 ILE A C 1
ATOM 1057 O O . ILE A 1 133 ? 19.823 -1.109 -23.221 1.00 50.25 133 ILE A O 1
ATOM 1061 N N . ASN A 1 134 ? 18.522 -1.857 -21.552 1.00 50.94 134 ASN A N 1
ATOM 1062 C CA . ASN A 1 134 ? 19.090 -3.204 -21.468 1.00 50.94 134 ASN A CA 1
ATOM 1063 C C . ASN A 1 134 ? 18.273 -4.253 -22.245 1.00 50.94 134 ASN A C 1
ATOM 1065 O O . ASN A 1 134 ? 18.621 -5.431 -22.176 1.00 50.94 134 ASN A O 1
ATOM 1069 N N . ASP A 1 135 ? 17.193 -3.856 -22.930 1.00 58.84 135 ASP A N 1
ATOM 1070 C CA . ASP A 1 135 ? 16.554 -4.683 -23.955 1.00 58.84 135 ASP A CA 1
ATOM 1071 C C . ASP A 1 135 ? 17.586 -4.790 -25.066 1.00 58.84 135 ASP A C 1
ATOM 1073 O O . ASP A 1 135 ? 17.951 -3.775 -25.662 1.00 58.84 135 ASP A O 1
ATOM 1077 N N . GLY A 1 136 ? 18.200 -5.962 -25.205 1.00 68.25 136 GLY A N 1
ATOM 1078 C CA . GLY A 1 136 ? 19.397 -6.126 -26.021 1.00 68.25 136 GLY A CA 1
ATOM 1079 C C . GLY A 1 136 ? 19.237 -5.506 -27.409 1.00 68.25 136 GLY A C 1
ATOM 1080 O O . GLY A 1 136 ? 18.167 -5.535 -28.011 1.00 68.25 136 GLY A O 1
ATOM 1081 N N . TYR A 1 137 ? 20.322 -4.945 -27.930 1.00 71.31 137 TYR A N 1
ATOM 1082 C CA . TYR A 1 137 ? 20.326 -4.381 -29.272 1.00 71.31 137 TYR A CA 1
ATOM 1083 C C . TYR A 1 137 ? 19.980 -5.473 -30.289 1.00 71.31 137 TYR A C 1
ATOM 1085 O O . TYR A 1 137 ? 20.545 -6.572 -30.244 1.00 71.31 137 TYR A O 1
ATOM 1093 N N . THR A 1 138 ? 19.083 -5.175 -31.232 1.00 78.12 138 THR A N 1
ATOM 1094 C CA . THR A 1 138 ? 18.855 -6.086 -32.357 1.00 78.12 138 THR A CA 1
ATOM 1095 C C . THR A 1 138 ? 20.124 -6.181 -33.211 1.00 78.12 138 THR A C 1
ATOM 1097 O O . THR A 1 138 ? 21.009 -5.322 -33.152 1.00 78.12 138 THR A O 1
ATOM 1100 N N . LEU A 1 139 ? 20.241 -7.224 -34.040 1.00 77.00 139 LEU A N 1
ATOM 1101 C CA . LEU A 1 139 ? 21.384 -7.359 -34.955 1.00 77.00 139 LEU A CA 1
ATOM 1102 C C . LEU A 1 139 ? 21.539 -6.140 -35.878 1.00 77.00 139 LEU A C 1
ATOM 1104 O O . LEU A 1 139 ? 22.664 -5.775 -36.226 1.00 77.00 139 LEU A O 1
ATOM 1108 N N . ASP A 1 140 ? 20.433 -5.497 -36.244 1.00 82.06 140 ASP A N 1
ATOM 1109 C CA . ASP A 1 140 ? 20.450 -4.307 -37.088 1.00 82.06 140 ASP A CA 1
ATOM 1110 C C . ASP A 1 140 ? 20.862 -3.054 -36.305 1.00 82.06 140 ASP A C 1
ATOM 1112 O O . ASP A 1 140 ? 21.681 -2.280 -36.805 1.00 82.06 140 ASP A O 1
ATOM 1116 N N . ASP A 1 141 ? 20.433 -2.909 -35.047 1.00 83.12 141 ASP A N 1
ATOM 1117 C CA . ASP A 1 141 ? 20.902 -1.828 -34.167 1.00 83.12 141 ASP A CA 1
ATOM 1118 C C . ASP A 1 141 ? 22.406 -1.942 -33.889 1.00 83.12 141 ASP A C 1
ATOM 1120 O O . ASP A 1 141 ? 23.144 -0.953 -33.938 1.00 83.12 141 ASP A O 1
ATOM 1124 N N . LEU A 1 142 ? 22.891 -3.168 -33.668 1.00 83.81 142 LEU A N 1
ATOM 1125 C CA . LEU A 1 142 ? 24.313 -3.460 -33.493 1.00 83.81 142 LEU A CA 1
ATOM 1126 C C . LEU A 1 142 ? 25.129 -3.038 -34.714 1.00 83.81 142 LEU A C 1
ATOM 1128 O O . LEU A 1 142 ? 26.190 -2.418 -34.583 1.00 83.81 142 LEU A O 1
ATOM 1132 N N . ARG A 1 143 ? 24.631 -3.355 -35.913 1.00 87.31 143 ARG A N 1
ATOM 1133 C CA . ARG A 1 143 ? 25.261 -2.965 -37.180 1.00 87.31 143 ARG A CA 1
ATOM 1134 C C . ARG A 1 143 ? 25.245 -1.456 -37.368 1.00 87.31 143 ARG A C 1
ATOM 1136 O O . ARG A 1 143 ? 26.272 -0.902 -37.757 1.00 87.31 143 ARG A O 1
ATOM 1143 N N . LEU A 1 144 ? 24.125 -0.798 -37.075 1.00 90.06 144 LEU A N 1
ATOM 1144 C CA . LEU A 1 144 ? 23.973 0.648 -37.210 1.00 90.06 144 LEU A CA 1
ATOM 1145 C C . LEU A 1 144 ? 24.960 1.396 -36.309 1.00 90.06 144 LEU A C 1
ATOM 1147 O O . LEU A 1 144 ? 25.700 2.254 -36.785 1.00 90.06 144 LEU A O 1
ATOM 1151 N N . ILE A 1 145 ? 25.027 1.028 -35.028 1.00 87.31 145 ILE A N 1
ATOM 1152 C CA . ILE A 1 145 ? 25.920 1.668 -34.054 1.00 87.31 145 ILE A CA 1
ATOM 1153 C C . ILE A 1 145 ? 27.382 1.387 -34.402 1.00 87.31 145 ILE A C 1
ATOM 1155 O O . ILE A 1 145 ? 28.212 2.295 -34.368 1.00 87.31 145 ILE A O 1
ATOM 1159 N N . SER A 1 146 ? 27.703 0.152 -34.796 1.00 87.81 146 SER A N 1
ATOM 1160 C CA . SER A 1 146 ? 29.056 -0.220 -35.217 1.00 87.81 146 SER A CA 1
ATOM 1161 C C . SER A 1 146 ? 29.516 0.571 -36.444 1.00 87.81 146 SER A C 1
ATOM 1163 O O . SER A 1 146 ? 30.648 1.056 -36.449 1.00 87.81 146 SER A O 1
ATOM 1165 N N . ARG A 1 147 ? 28.647 0.748 -37.451 1.00 91.38 147 ARG A N 1
ATOM 1166 C CA . ARG A 1 147 ? 28.933 1.550 -38.654 1.00 91.38 147 ARG A CA 1
ATOM 1167 C C . ARG A 1 147 ? 29.075 3.028 -38.327 1.00 91.38 147 ARG A C 1
ATOM 1169 O O . ARG A 1 147 ? 30.098 3.611 -38.647 1.00 91.38 147 ARG A O 1
ATOM 1176 N N . TYR A 1 148 ? 28.135 3.596 -37.577 1.00 91.62 148 TYR A N 1
ATOM 1177 C CA . TYR A 1 148 ? 28.177 5.003 -37.176 1.00 91.62 148 TYR A CA 1
ATOM 1178 C C . TYR A 1 148 ? 29.489 5.392 -36.475 1.00 91.62 148 TYR A C 1
ATOM 1180 O O . TYR A 1 148 ? 30.044 6.461 -36.727 1.00 91.62 148 TYR A O 1
ATOM 1188 N N . GLN A 1 149 ? 30.000 4.530 -35.592 1.00 89.62 149 GLN A N 1
ATOM 1189 C CA . GLN A 1 149 ? 31.276 4.773 -34.914 1.00 89.62 149 GLN A CA 1
ATOM 1190 C C . GLN A 1 149 ? 32.480 4.542 -35.845 1.00 89.62 149 GLN A C 1
ATOM 1192 O O . GLN A 1 149 ? 33.492 5.228 -35.722 1.00 89.62 149 GLN A O 1
ATOM 1197 N N . PHE A 1 150 ? 32.383 3.589 -36.775 1.00 91.06 150 PHE A N 1
ATOM 1198 C CA . PHE A 1 150 ? 33.443 3.296 -37.739 1.00 91.06 150 PHE A CA 1
ATOM 1199 C C . PHE A 1 150 ? 33.609 4.418 -38.773 1.00 91.06 150 PHE A C 1
ATOM 1201 O O . PHE A 1 150 ? 34.723 4.883 -38.990 1.00 91.06 150 PHE A O 1
ATOM 1208 N N . ASP A 1 151 ? 32.505 4.920 -39.328 1.00 92.56 151 ASP A N 1
ATOM 1209 C CA . ASP A 1 151 ? 32.494 5.915 -40.408 1.00 92.56 151 ASP A CA 1
ATOM 1210 C C . ASP A 1 151 ? 33.095 7.262 -39.979 1.00 92.56 151 ASP A C 1
ATOM 1212 O O . ASP A 1 151 ? 33.666 7.988 -40.789 1.00 92.56 151 ASP A O 1
ATOM 1216 N N . ARG A 1 152 ? 33.015 7.598 -38.685 1.00 89.00 152 ARG A N 1
ATOM 1217 C CA . ARG A 1 152 ? 33.625 8.819 -38.134 1.00 89.00 152 ARG A CA 1
ATOM 1218 C C . ARG A 1 152 ? 35.135 8.718 -37.955 1.00 89.00 152 ARG A C 1
ATOM 1220 O O . ARG A 1 152 ? 35.783 9.752 -37.839 1.00 89.00 152 ARG A O 1
ATOM 1227 N N . ASN A 1 153 ? 35.666 7.497 -37.888 1.00 85.31 153 ASN A N 1
ATOM 1228 C CA . ASN A 1 153 ? 37.092 7.173 -37.879 1.00 85.31 153 ASN A CA 1
ATOM 1229 C C . ASN A 1 153 ? 37.976 8.064 -36.976 1.00 85.31 153 ASN A C 1
ATOM 1231 O O . ASN A 1 153 ? 39.106 8.399 -37.324 1.00 85.31 153 ASN A O 1
ATOM 1235 N N . THR A 1 154 ? 37.473 8.468 -35.804 1.00 92.44 154 THR A N 1
ATOM 1236 C CA . THR A 1 154 ? 38.292 9.151 -34.793 1.00 92.44 154 THR A CA 1
ATOM 1237 C C . THR A 1 154 ? 38.742 8.158 -33.722 1.00 92.44 154 THR A C 1
ATOM 1239 O O . THR A 1 154 ? 38.025 7.188 -33.446 1.00 92.44 154 THR A O 1
ATOM 1242 N N . PRO A 1 155 ? 39.878 8.399 -33.041 1.00 90.88 155 PRO A N 1
ATOM 1243 C CA . PRO A 1 155 ? 40.360 7.514 -31.978 1.00 90.88 155 PRO A CA 1
ATOM 1244 C C . PRO A 1 155 ? 39.312 7.240 -30.886 1.00 90.88 155 PRO A C 1
ATOM 1246 O O . PRO A 1 155 ? 39.167 6.112 -30.415 1.00 90.88 155 PRO A O 1
ATOM 1249 N N . HIS A 1 156 ? 38.521 8.255 -30.521 1.00 90.44 156 HIS A N 1
ATOM 1250 C CA . HIS A 1 156 ? 37.443 8.120 -29.540 1.00 90.44 156 HIS A CA 1
ATOM 1251 C C . HIS A 1 156 ? 36.296 7.241 -30.051 1.00 90.44 156 HIS A C 1
ATOM 1253 O O . HIS A 1 156 ? 35.792 6.399 -29.309 1.00 90.44 156 HIS A O 1
ATOM 1259 N N . HIS A 1 157 ? 35.901 7.397 -31.316 1.00 89.94 157 HIS A N 1
ATOM 1260 C CA . HIS A 1 157 ? 34.828 6.605 -31.914 1.00 89.94 157 HIS A CA 1
ATOM 1261 C C . HIS A 1 157 ? 35.234 5.135 -32.106 1.00 89.94 157 HIS A C 1
ATOM 1263 O O . HIS A 1 157 ? 34.444 4.240 -31.806 1.00 89.94 157 HIS A O 1
ATOM 1269 N N . LEU A 1 158 ? 36.489 4.862 -32.473 1.00 90.31 158 LEU A N 1
ATOM 1270 C CA . LEU A 1 158 ? 37.021 3.496 -32.548 1.00 90.31 158 LEU A CA 1
ATOM 1271 C C . LEU A 1 158 ? 37.076 2.818 -31.169 1.00 90.31 158 LEU A C 1
ATOM 1273 O O . LEU A 1 158 ? 36.678 1.658 -31.041 1.00 90.31 158 LEU A O 1
ATOM 1277 N N . ARG A 1 159 ? 37.484 3.547 -30.120 1.00 89.94 159 ARG A N 1
ATOM 1278 C CA . ARG A 1 159 ? 37.457 3.044 -28.735 1.00 89.94 159 ARG A CA 1
ATOM 1279 C C . ARG A 1 159 ? 36.034 2.751 -28.263 1.00 89.94 159 ARG A C 1
ATOM 1281 O O . ARG A 1 159 ? 35.785 1.686 -27.707 1.00 89.94 159 ARG A O 1
ATOM 1288 N N . ASN A 1 160 ? 35.101 3.666 -28.513 1.00 88.88 160 ASN A N 1
ATOM 1289 C CA . ASN A 1 160 ? 33.696 3.488 -28.147 1.00 88.88 160 ASN A CA 1
ATOM 1290 C C . ASN A 1 160 ? 33.070 2.301 -28.887 1.00 88.88 160 ASN A C 1
ATOM 1292 O O . ASN A 1 160 ? 32.298 1.549 -28.300 1.00 88.88 160 ASN A O 1
ATOM 1296 N N . ARG A 1 161 ? 33.440 2.090 -30.156 1.00 89.38 161 ARG A N 1
ATOM 1297 C CA . ARG A 1 161 ? 33.035 0.914 -30.932 1.00 89.38 161 ARG A CA 1
ATOM 1298 C C . ARG A 1 161 ? 33.550 -0.382 -30.312 1.00 89.38 161 ARG A C 1
ATOM 1300 O O . ARG A 1 161 ? 32.785 -1.334 -30.197 1.00 89.38 161 ARG A O 1
ATOM 1307 N N . LEU A 1 162 ? 34.821 -0.425 -29.917 1.00 86.75 162 LEU A N 1
ATOM 1308 C CA . LEU A 1 162 ? 35.408 -1.598 -29.268 1.00 86.75 162 LEU A CA 1
ATOM 1309 C C . LEU A 1 162 ? 34.731 -1.894 -27.921 1.00 86.75 162 LEU A C 1
ATOM 1311 O O . LEU A 1 162 ? 34.325 -3.027 -27.690 1.00 86.75 162 LEU A O 1
ATOM 1315 N N . ASP A 1 163 ? 34.542 -0.882 -27.069 1.00 84.94 163 ASP A N 1
ATOM 1316 C CA . ASP A 1 163 ? 33.876 -1.032 -25.765 1.00 84.94 163 ASP A CA 1
ATOM 1317 C C . ASP A 1 163 ? 32.413 -1.499 -25.895 1.00 84.94 163 ASP A C 1
ATOM 1319 O O . ASP A 1 163 ? 31.927 -2.309 -25.096 1.00 84.94 163 ASP A O 1
ATOM 1323 N N . PHE A 1 164 ? 31.724 -1.021 -26.934 1.00 83.81 164 PHE A N 1
ATOM 1324 C CA . PHE A 1 164 ? 30.370 -1.438 -27.287 1.00 83.81 164 PHE A CA 1
ATOM 1325 C C . PHE A 1 164 ? 30.317 -2.906 -27.741 1.00 83.81 164 PHE A C 1
ATOM 1327 O O . PHE A 1 164 ? 29.512 -3.680 -27.215 1.00 83.81 164 PHE A O 1
ATOM 1334 N N . LEU A 1 165 ? 31.206 -3.306 -28.660 1.00 83.44 165 LEU A N 1
ATOM 1335 C CA . LEU A 1 165 ? 31.284 -4.677 -29.175 1.00 83.44 165 LEU A CA 1
ATOM 1336 C C . LEU A 1 165 ? 31.726 -5.675 -28.102 1.00 83.44 165 LEU A C 1
ATOM 1338 O O . LEU A 1 165 ? 31.145 -6.751 -28.014 1.00 83.44 165 LEU A O 1
ATOM 1342 N N . LEU A 1 166 ? 32.691 -5.318 -27.250 1.00 79.38 166 LEU A N 1
ATOM 1343 C CA . LEU A 1 166 ? 33.082 -6.137 -26.101 1.00 79.38 166 LEU A CA 1
ATOM 1344 C C . LEU A 1 166 ? 31.920 -6.273 -25.113 1.00 79.38 166 LEU A C 1
ATOM 1346 O O . LEU A 1 166 ? 31.6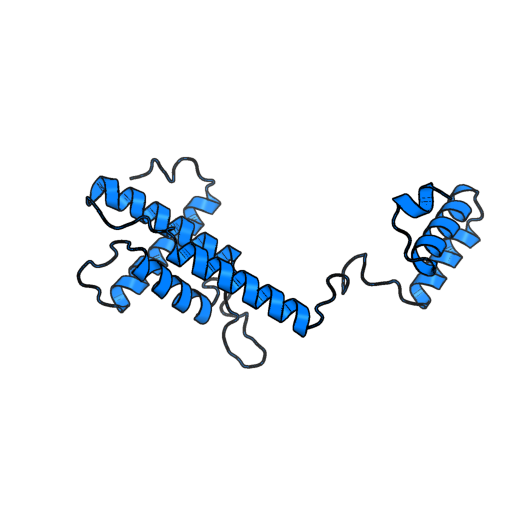01 -7.378 -24.688 1.00 79.38 166 LEU A O 1
ATOM 1350 N N . GLY A 1 167 ? 31.209 -5.182 -24.813 1.00 75.44 167 GLY A N 1
ATOM 1351 C CA . GLY A 1 167 ? 30.014 -5.238 -23.964 1.00 75.44 167 GLY A CA 1
ATOM 1352 C C . GLY A 1 167 ? 28.972 -6.251 -24.445 1.00 75.44 167 GLY A C 1
ATOM 1353 O O . GLY A 1 167 ? 28.323 -6.882 -23.618 1.00 75.44 167 GLY A O 1
ATOM 1354 N N . HIS A 1 168 ? 28.866 -6.452 -25.760 1.00 75.38 168 HIS A N 1
ATOM 1355 C CA . HIS A 1 168 ? 27.928 -7.396 -26.367 1.00 75.38 168 HIS A CA 1
ATOM 1356 C C . HIS A 1 168 ? 28.481 -8.812 -26.514 1.00 75.38 168 HIS A C 1
ATOM 1358 O O . HIS A 1 168 ? 27.791 -9.769 -26.181 1.00 75.38 168 HIS A O 1
ATOM 1364 N N . ALA A 1 169 ? 29.713 -8.962 -27.000 1.00 74.94 169 ALA A N 1
ATOM 1365 C CA . ALA A 1 169 ? 30.294 -10.265 -27.314 1.00 74.94 169 ALA A CA 1
ATOM 1366 C C . ALA A 1 169 ? 30.668 -11.069 -26.062 1.00 74.94 169 ALA A C 1
ATOM 1368 O O . ALA A 1 169 ? 30.544 -12.290 -26.064 1.00 74.94 169 ALA A O 1
ATOM 1369 N N . ILE A 1 170 ? 31.114 -10.395 -24.995 1.00 72.75 170 ILE A N 1
ATOM 1370 C CA . ILE A 1 170 ? 31.538 -11.052 -23.748 1.00 72.75 170 ILE A CA 1
ATOM 1371 C C . ILE A 1 170 ? 30.579 -10.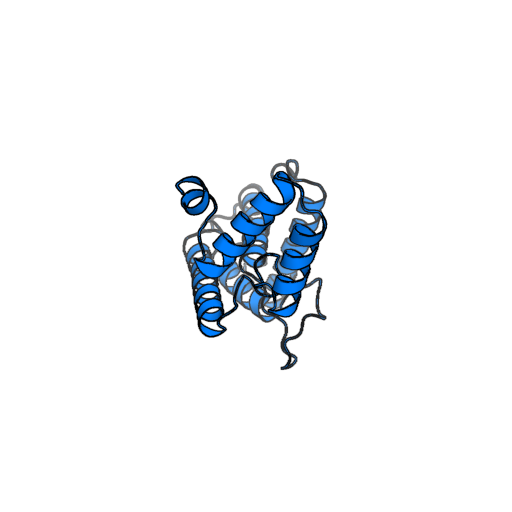800 -22.578 1.00 72.75 170 ILE A C 1
ATOM 1373 O O . ILE A 1 170 ? 30.855 -11.246 -21.467 1.00 72.75 170 ILE A O 1
ATOM 1377 N N . LEU A 1 171 ? 29.476 -10.064 -22.799 1.00 69.44 171 LEU A N 1
ATOM 1378 C CA . LEU A 1 171 ? 28.531 -9.632 -21.752 1.00 69.44 171 LEU A CA 1
ATOM 1379 C C . LEU A 1 171 ? 29.239 -8.992 -20.538 1.00 69.44 171 LEU A C 1
ATOM 1381 O O . LEU A 1 171 ? 28.792 -9.079 -19.391 1.00 69.44 171 LEU A O 1
ATOM 1385 N N . GLY A 1 172 ? 30.385 -8.359 -20.798 1.00 61.84 172 GLY A N 1
ATOM 1386 C CA . GLY A 1 172 ? 31.267 -7.815 -19.780 1.00 61.84 172 GLY A CA 1
ATOM 1387 C C . GLY A 1 172 ? 30.654 -6.576 -19.141 1.00 61.84 172 GLY A C 1
ATOM 1388 O O . GLY A 1 172 ? 30.340 -5.594 -19.820 1.00 61.84 172 GLY A O 1
ATOM 1389 N N . ARG A 1 173 ? 30.526 -6.585 -17.811 1.00 64.88 173 ARG A N 1
ATOM 1390 C CA . ARG A 1 173 ? 30.160 -5.377 -17.060 1.00 64.88 173 ARG A CA 1
ATOM 1391 C C . ARG A 1 173 ? 31.281 -4.345 -17.176 1.00 64.88 173 ARG A C 1
ATOM 1393 O O . ARG A 1 173 ? 32.433 -4.684 -17.439 1.00 64.88 173 ARG A O 1
ATOM 1400 N N . GLY A 1 174 ? 30.952 -3.073 -16.948 1.00 68.81 174 GLY A N 1
ATOM 1401 C CA . GLY A 1 174 ? 31.907 -1.968 -17.106 1.00 68.81 174 GLY A CA 1
ATOM 1402 C C . GLY A 1 174 ? 33.211 -2.134 -16.315 1.00 68.81 174 GLY A C 1
ATOM 1403 O O . GLY A 1 174 ? 34.230 -1.597 -16.720 1.00 68.81 174 GLY A O 1
ATOM 1404 N N . GLU A 1 175 ? 33.200 -2.891 -15.219 1.00 73.50 175 GLU A N 1
ATOM 1405 C CA . GLU A 1 175 ? 34.404 -3.261 -14.470 1.00 73.50 175 GLU A CA 1
ATOM 1406 C C . GLU A 1 175 ? 35.313 -4.224 -15.249 1.00 73.50 175 GLU A C 1
ATOM 1408 O O . GLU A 1 175 ? 36.477 -3.904 -15.468 1.00 73.50 175 GLU A O 1
ATOM 1413 N N . THR A 1 176 ? 34.772 -5.332 -15.763 1.00 72.38 176 THR A N 1
ATOM 1414 C CA . THR A 1 176 ? 35.504 -6.327 -16.566 1.00 72.38 176 THR A CA 1
ATOM 1415 C C . THR A 1 176 ? 36.133 -5.710 -17.814 1.00 72.38 176 THR A C 1
ATOM 1417 O O . THR A 1 176 ? 37.265 -6.028 -18.155 1.00 72.38 176 THR A O 1
ATOM 1420 N N . LYS A 1 177 ? 35.430 -4.774 -18.464 1.00 75.38 177 LYS A N 1
ATOM 1421 C CA . LYS A 1 177 ? 35.925 -4.082 -19.664 1.00 75.38 177 LYS A CA 1
ATOM 1422 C C . LYS A 1 177 ? 37.065 -3.098 -19.392 1.00 75.38 177 LYS A C 1
ATOM 1424 O O . LYS A 1 177 ? 37.800 -2.769 -20.310 1.00 75.38 177 LYS A O 1
ATOM 1429 N N . ARG A 1 178 ? 37.198 -2.598 -18.158 1.00 78.44 178 ARG A N 1
ATOM 1430 C CA . ARG A 1 178 ? 38.270 -1.665 -17.761 1.00 78.44 178 ARG A CA 1
ATOM 1431 C C . ARG A 1 178 ? 39.551 -2.366 -17.316 1.00 78.44 178 ARG A C 1
ATOM 1433 O O . ARG A 1 178 ? 40.572 -1.703 -17.193 1.00 78.44 178 ARG A O 1
ATOM 1440 N N . MET A 1 179 ? 39.470 -3.661 -17.018 1.00 76.44 179 MET A N 1
ATOM 1441 C CA . MET A 1 179 ? 40.614 -4.487 -16.620 1.00 76.44 179 MET A CA 1
ATOM 1442 C C . MET A 1 179 ? 41.367 -5.092 -17.817 1.00 76.44 179 MET A C 1
ATOM 1444 O O . MET A 1 179 ? 42.410 -5.706 -17.611 1.00 76.44 179 MET A O 1
ATOM 1448 N N . MET A 1 180 ? 40.832 -4.938 -19.033 1.00 65.56 180 MET A N 1
ATOM 1449 C CA . MET A 1 180 ? 41.452 -5.321 -20.308 1.00 65.56 180 MET A CA 1
ATOM 1450 C C . MET A 1 180 ? 42.141 -4.116 -20.944 1.00 65.56 180 MET A C 1
ATOM 1452 O O . MET A 1 180 ? 43.228 -4.319 -21.523 1.00 65.56 180 MET A O 1
#

InterPro domains:
  IPR010998 Integrase/recombinase, N-terminal [G3DSA:1.10.150.130] (1-122)